Protein AF-A0A2V8DB14-F1 (afdb_monomer)

Structure (mmCIF, N/CA/C/O backbone):
data_AF-A0A2V8DB14-F1
#
_entry.id   AF-A0A2V8DB14-F1
#
loop_
_atom_site.group_PDB
_atom_site.id
_atom_site.type_symbol
_atom_site.label_atom_id
_atom_site.label_alt_id
_atom_site.label_comp_id
_atom_site.label_asym_id
_atom_site.label_entity_id
_atom_site.label_seq_id
_atom_site.pdbx_PDB_ins_code
_atom_site.Cartn_x
_atom_site.Cartn_y
_atom_site.Cartn_z
_atom_site.occupancy
_atom_site.B_iso_or_equiv
_atom_site.auth_seq_id
_atom_site.auth_comp_id
_atom_site.auth_asym_id
_atom_site.auth_atom_id
_atom_site.pdbx_PDB_model_num
ATOM 1 N N . ARG A 1 1 ? -1.338 -21.384 -2.993 1.00 44.50 1 ARG A N 1
ATOM 2 C CA . ARG A 1 1 ? -1.811 -20.197 -2.236 1.00 44.50 1 ARG A CA 1
ATOM 3 C C . ARG A 1 1 ? -1.389 -18.971 -3.027 1.00 44.50 1 ARG A C 1
ATOM 5 O O . ARG A 1 1 ? -0.213 -18.878 -3.339 1.00 44.50 1 ARG A O 1
ATOM 12 N N . THR A 1 2 ? -2.313 -18.090 -3.397 1.00 50.59 2 THR A N 1
ATOM 13 C CA . THR A 1 2 ? -1.968 -16.818 -4.049 1.00 50.59 2 THR A CA 1
ATOM 14 C C . THR A 1 2 ? -1.472 -15.864 -2.970 1.00 50.59 2 THR A C 1
ATOM 16 O O . THR A 1 2 ? -2.249 -15.502 -2.086 1.00 50.59 2 THR A O 1
ATOM 19 N N . HIS A 1 3 ? -0.182 -15.532 -2.987 1.00 55.22 3 HIS A N 1
ATOM 20 C CA . HIS A 1 3 ? 0.390 -14.560 -2.058 1.00 55.22 3 HIS A CA 1
ATOM 21 C C . HIS A 1 3 ? -0.012 -13.152 -2.488 1.00 55.22 3 HIS A C 1
ATOM 23 O O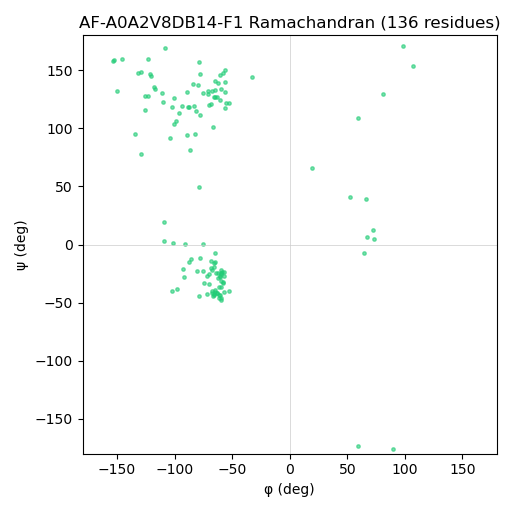 . HIS A 1 3 ? 0.119 -12.804 -3.661 1.00 55.22 3 HIS A O 1
ATOM 29 N N . ARG A 1 4 ? -0.529 -12.356 -1.551 1.00 63.69 4 ARG A N 1
ATOM 30 C CA . ARG A 1 4 ? -0.954 -10.975 -1.814 1.00 63.69 4 ARG A CA 1
ATOM 31 C C . ARG A 1 4 ? 0.112 -10.018 -1.296 1.00 63.69 4 ARG A C 1
ATOM 33 O O . ARG A 1 4 ? 0.382 -10.007 -0.099 1.00 63.69 4 ARG A O 1
ATOM 40 N N . VAL A 1 5 ? 0.713 -9.233 -2.185 1.00 68.50 5 VAL A N 1
ATOM 41 C CA . VAL A 1 5 ? 1.742 -8.240 -1.842 1.00 68.50 5 VAL A CA 1
ATOM 42 C C . VAL A 1 5 ? 1.218 -6.854 -2.182 1.00 68.50 5 VAL A C 1
ATOM 44 O O . VAL A 1 5 ? 0.664 -6.648 -3.259 1.00 68.50 5 VAL A O 1
ATOM 47 N N . VAL A 1 6 ? 1.387 -5.915 -1.257 1.00 71.94 6 VAL A N 1
ATOM 48 C CA . VAL A 1 6 ? 1.045 -4.504 -1.452 1.00 71.94 6 VAL A CA 1
ATOM 49 C C . VAL A 1 6 ? 2.311 -3.717 -1.773 1.00 71.94 6 VAL A C 1
ATOM 51 O O . VAL A 1 6 ? 3.276 -3.767 -1.012 1.00 71.94 6 VAL A O 1
ATOM 54 N N . ALA A 1 7 ? 2.306 -2.984 -2.888 1.00 65.62 7 ALA A N 1
ATOM 55 C CA . ALA A 1 7 ? 3.387 -2.074 -3.252 1.00 65.62 7 ALA A CA 1
ATOM 56 C C . ALA A 1 7 ? 3.075 -0.662 -2.752 1.00 65.62 7 ALA A C 1
ATOM 58 O O . ALA A 1 7 ? 2.083 -0.050 -3.165 1.00 65.62 7 ALA A O 1
ATOM 59 N N . VAL A 1 8 ? 3.939 -0.141 -1.879 1.00 68.81 8 VAL A N 1
ATOM 60 C CA . VAL A 1 8 ? 3.770 1.187 -1.293 1.00 68.81 8 VAL A CA 1
ATOM 61 C C . VAL A 1 8 ? 4.679 2.184 -2.012 1.00 68.81 8 VAL A C 1
ATOM 63 O O . VAL A 1 8 ? 5.895 2.147 -1.837 1.00 68.81 8 VAL A O 1
ATOM 66 N N . THR A 1 9 ? 4.090 3.011 -2.887 1.00 57.03 9 THR A N 1
ATOM 67 C CA . THR A 1 9 ? 4.788 3.973 -3.772 1.00 57.03 9 THR A CA 1
ATOM 68 C C . THR A 1 9 ? 3.887 5.154 -4.136 1.00 57.03 9 THR A C 1
ATOM 70 O O . THR A 1 9 ? 2.663 5.005 -4.174 1.00 57.03 9 THR A O 1
ATOM 73 N N . ALA A 1 10 ? 4.462 6.299 -4.523 1.00 48.59 10 ALA A N 1
ATOM 74 C CA . ALA A 1 10 ? 3.732 7.301 -5.307 1.00 48.59 10 ALA A CA 1
ATOM 75 C C . ALA A 1 10 ? 3.872 7.012 -6.836 1.00 48.59 10 ALA A C 1
ATOM 77 O O . ALA A 1 10 ? 4.971 6.999 -7.368 1.00 48.59 10 ALA A O 1
ATOM 78 N N . GLY A 1 11 ? 2.767 6.745 -7.560 1.00 37.59 11 GLY A N 1
ATOM 79 C CA . GLY A 1 11 ? 2.687 6.644 -9.054 1.00 37.59 11 GLY A CA 1
ATOM 80 C C . GLY A 1 11 ? 3.117 5.334 -9.809 1.00 37.59 11 GLY A C 1
ATOM 81 O O . GLY A 1 11 ? 4.200 4.825 -9.559 1.00 37.59 11 GLY A O 1
ATOM 82 N N . HIS A 1 12 ? 2.236 4.805 -10.719 1.00 33.22 12 HIS A N 1
ATOM 83 C CA . HIS A 1 12 ? 2.230 3.690 -11.780 1.00 33.22 12 HIS A CA 1
ATOM 84 C C . HIS A 1 12 ? 2.488 2.120 -11.655 1.00 33.22 12 HIS A C 1
ATOM 86 O O . HIS A 1 12 ? 3.620 1.691 -11.473 1.00 33.22 12 HIS A O 1
ATOM 92 N N . GLY A 1 13 ? 1.458 1.226 -11.801 1.00 32.81 13 GLY A N 1
ATOM 93 C CA . GLY A 1 13 ? 1.502 -0.278 -11.668 1.00 32.81 13 GLY A CA 1
ATOM 94 C C . GLY A 1 13 ? 0.871 -0.980 -10.417 1.00 32.81 13 GLY A C 1
ATOM 95 O O . GLY A 1 13 ? 0.781 -0.327 -9.392 1.00 32.81 13 GLY A O 1
ATOM 96 N N . GLU A 1 14 ? 0.423 -2.254 -10.528 1.00 41.69 14 GLU A N 1
ATOM 97 C CA . GLU A 1 14 ? -0.532 -3.079 -9.703 1.00 41.69 14 GLU A CA 1
ATOM 98 C C . GLU A 1 14 ? -0.650 -2.888 -8.167 1.00 41.69 14 GLU A C 1
ATOM 100 O O . GLU A 1 14 ? 0.329 -2.631 -7.476 1.00 41.69 14 GLU A O 1
ATOM 105 N N . THR A 1 15 ? -1.899 -3.036 -7.665 1.00 50.72 15 THR A N 1
ATOM 106 C CA . THR A 1 15 ? -2.440 -2.633 -6.338 1.00 50.72 15 THR A CA 1
ATOM 107 C C . THR A 1 15 ? -1.583 -1.576 -5.668 1.00 50.72 15 THR A C 1
ATOM 109 O O . THR A 1 15 ? -0.907 -1.813 -4.667 1.00 50.72 15 THR A O 1
ATOM 112 N N . ARG A 1 16 ? -1.567 -0.402 -6.296 1.00 55.94 16 ARG A N 1
ATOM 113 C CA . ARG A 1 16 ? -0.792 0.713 -5.805 1.00 55.94 16 ARG A CA 1
ATOM 114 C C . ARG A 1 16 ? -1.423 1.247 -4.553 1.00 55.94 16 ARG A C 1
ATOM 116 O O . ARG A 1 16 ? -2.600 1.604 -4.558 1.00 55.94 16 ARG A O 1
ATOM 123 N N . VAL A 1 17 ? -0.592 1.384 -3.539 1.00 60.09 17 VAL A N 1
ATOM 124 C CA . VAL A 1 17 ? -1.038 1.978 -2.312 1.00 60.09 17 VAL A CA 1
ATOM 125 C C . VAL A 1 17 ? -0.121 3.141 -1.951 1.00 60.09 17 VAL A C 1
ATOM 127 O O . VAL A 1 17 ? 1.085 2.983 -1.799 1.00 60.09 17 VAL A O 1
ATOM 130 N N . THR A 1 18 ? -0.672 4.351 -1.940 1.00 61.88 18 THR A N 1
ATOM 131 C CA . THR A 1 18 ? 0.074 5.576 -1.641 1.00 61.88 18 THR A CA 1
ATOM 132 C C . THR A 1 18 ? 0.083 5.782 -0.133 1.00 61.88 18 THR A C 1
ATOM 134 O O . THR A 1 18 ? -0.732 6.533 0.397 1.00 61.88 18 THR A O 1
ATOM 137 N N . ALA A 1 19 ? 0.989 5.093 0.551 1.00 71.44 19 ALA A N 1
ATOM 138 C CA . ALA A 1 19 ? 1.251 5.296 1.969 1.00 71.44 19 ALA A CA 1
ATOM 139 C C . ALA A 1 19 ? 2.713 5.632 2.215 1.00 71.44 19 ALA A C 1
ATOM 141 O O . ALA A 1 19 ? 3.591 5.324 1.415 1.00 71.44 19 ALA A O 1
ATOM 142 N N . ASP A 1 20 ? 2.968 6.237 3.363 1.00 77.69 20 ASP A N 1
ATOM 143 C CA . ASP A 1 20 ? 4.299 6.268 3.937 1.00 77.69 20 ASP A CA 1
ATOM 144 C C . ASP A 1 20 ? 4.373 5.173 5.009 1.00 77.69 20 ASP A C 1
ATOM 146 O O . ASP A 1 20 ? 3.770 5.289 6.077 1.00 77.69 20 ASP A O 1
ATOM 150 N N . VAL A 1 21 ? 5.081 4.079 4.705 1.00 83.31 21 VAL A N 1
ATOM 151 C CA . VAL A 1 21 ? 5.255 2.946 5.635 1.00 83.31 21 VAL A CA 1
ATOM 152 C C . VAL A 1 21 ? 5.955 3.396 6.920 1.00 83.31 21 VAL A C 1
ATOM 154 O O . VAL A 1 21 ? 5.690 2.828 7.980 1.00 83.31 21 VAL A O 1
ATOM 157 N N . ALA A 1 22 ? 6.775 4.453 6.863 1.00 85.00 22 ALA A N 1
ATOM 158 C CA . ALA A 1 22 ? 7.463 4.983 8.034 1.00 85.00 22 ALA A CA 1
ATOM 159 C C . ALA A 1 22 ? 6.504 5.585 9.077 1.00 85.00 22 ALA A C 1
ATOM 161 O O . ALA A 1 22 ? 6.864 5.674 10.249 1.00 85.00 22 ALA A O 1
ATOM 162 N N . LEU A 1 23 ? 5.265 5.933 8.697 1.00 84.75 23 LEU A N 1
ATOM 163 C CA . LEU A 1 23 ? 4.230 6.363 9.649 1.00 84.75 23 LEU A CA 1
ATOM 164 C C . LEU A 1 23 ? 3.728 5.216 10.537 1.00 84.75 23 LEU A C 1
ATOM 166 O O . LEU A 1 23 ? 3.243 5.465 11.638 1.00 84.75 23 LEU A O 1
ATOM 170 N N . LEU A 1 24 ? 3.829 3.971 10.064 1.00 88.75 24 LEU A N 1
ATOM 171 C CA . LEU A 1 24 ? 3.435 2.771 10.810 1.00 88.75 24 LEU A CA 1
ATOM 172 C C . LEU A 1 24 ? 4.634 2.092 11.475 1.00 88.75 24 LEU A C 1
ATOM 174 O O . LEU A 1 24 ? 4.520 1.580 12.587 1.00 88.75 24 LEU A O 1
ATOM 178 N N . GLN A 1 25 ? 5.776 2.077 10.789 1.00 91.06 25 GLN A N 1
ATOM 179 C CA . GLN A 1 25 ? 7.008 1.454 11.247 1.00 91.06 25 GLN A CA 1
ATOM 180 C C . GLN A 1 25 ? 8.193 2.412 11.014 1.00 91.06 25 GLN A C 1
ATOM 182 O O . GLN A 1 25 ? 8.738 2.437 9.913 1.00 91.06 25 GLN A O 1
ATOM 187 N N . PRO A 1 26 ? 8.606 3.209 12.020 1.00 90.94 26 PRO A N 1
ATOM 188 C CA . PRO A 1 26 ? 9.570 4.298 11.829 1.00 90.94 26 PRO A CA 1
ATOM 189 C C . PRO A 1 26 ? 10.934 3.894 11.251 1.00 90.94 26 PRO A C 1
ATOM 191 O O . PRO A 1 26 ? 11.524 4.659 10.489 1.00 90.94 26 PRO A O 1
ATOM 194 N N . ASP A 1 27 ? 11.438 2.694 11.558 1.00 91.12 27 ASP A N 1
ATOM 195 C CA . ASP A 1 27 ? 12.701 2.191 10.997 1.00 91.12 27 ASP A CA 1
ATOM 196 C C . ASP A 1 27 ? 12.614 1.899 9.489 1.00 91.12 27 ASP A C 1
ATOM 198 O O . ASP A 1 27 ? 13.651 1.817 8.829 1.00 91.12 27 ASP A O 1
ATOM 202 N N . ALA A 1 28 ? 11.403 1.838 8.917 1.00 88.69 28 ALA A N 1
ATOM 203 C CA . ALA A 1 28 ? 11.198 1.702 7.476 1.00 88.69 28 ALA A CA 1
ATOM 204 C C . ALA A 1 28 ? 11.819 2.844 6.664 1.00 88.69 28 ALA A C 1
ATOM 206 O O . ALA A 1 28 ? 12.193 2.645 5.509 1.00 88.69 28 ALA A O 1
ATOM 207 N N . ALA A 1 29 ? 12.020 4.015 7.278 1.00 84.88 29 ALA A N 1
ATOM 208 C CA . ALA A 1 29 ? 12.739 5.128 6.662 1.00 84.88 29 ALA A CA 1
ATOM 209 C C . ALA A 1 29 ? 14.193 4.779 6.280 1.00 84.88 29 ALA A C 1
ATOM 211 O O . ALA A 1 29 ? 14.768 5.435 5.412 1.00 84.88 29 ALA A O 1
ATOM 212 N N . PHE A 1 30 ? 14.775 3.752 6.906 1.00 89.25 30 PHE A N 1
ATOM 213 C CA . PHE A 1 30 ? 16.155 3.310 6.689 1.00 89.25 30 PHE A CA 1
ATOM 214 C C . PHE A 1 30 ? 16.254 1.975 5.949 1.00 89.25 30 PHE A C 1
ATOM 216 O O . PHE A 1 30 ? 17.354 1.451 5.770 1.00 89.25 30 PHE A O 1
ATOM 223 N N . TRP A 1 31 ? 15.129 1.398 5.525 1.00 90.31 31 TRP A N 1
ATOM 224 C CA . TRP A 1 31 ? 15.154 0.150 4.777 1.00 90.31 31 TRP A CA 1
ATOM 225 C C . TRP A 1 31 ? 15.846 0.328 3.416 1.00 90.31 31 TRP A C 1
ATOM 227 O O . TRP A 1 31 ? 15.618 1.337 2.738 1.00 90.31 31 TRP A O 1
ATOM 237 N N . PRO A 1 32 ? 16.645 -0.659 2.966 1.00 89.88 32 PRO A N 1
ATOM 238 C CA . PRO A 1 32 ? 17.168 -0.684 1.604 1.00 89.88 32 PRO A CA 1
ATOM 239 C C . PRO A 1 32 ? 16.047 -0.618 0.562 1.00 89.88 32 PRO A C 1
ATOM 241 O O . PRO A 1 32 ? 14.941 -1.109 0.790 1.00 89.88 32 PRO A O 1
ATOM 244 N N . VAL A 1 33 ? 16.327 -0.044 -0.607 1.00 85.88 33 VAL A N 1
ATOM 245 C CA . VAL A 1 33 ? 15.347 0.049 -1.696 1.00 85.88 33 VAL A CA 1
ATOM 246 C C . VAL A 1 33 ? 15.756 -0.879 -2.849 1.00 85.88 33 VAL A C 1
ATOM 248 O O . VAL A 1 33 ? 16.847 -0.693 -3.387 1.00 85.88 33 VAL A O 1
ATOM 251 N N . PRO A 1 34 ? 14.901 -1.833 -3.274 1.00 87.88 34 PRO A N 1
ATOM 252 C CA . PRO A 1 34 ? 13.628 -2.220 -2.657 1.00 87.88 34 PRO A CA 1
ATOM 253 C C . PRO A 1 34 ? 13.807 -3.137 -1.432 1.00 87.88 34 PRO A C 1
ATOM 255 O O . PRO A 1 34 ? 14.789 -3.871 -1.333 1.00 87.88 34 PRO A O 1
ATOM 258 N N . SER A 1 35 ? 12.807 -3.153 -0.546 1.00 89.44 35 SER A N 1
ATOM 259 C CA . SER A 1 35 ? 12.704 -4.105 0.573 1.00 89.44 35 SER A CA 1
ATOM 260 C C . SER A 1 35 ? 11.316 -4.726 0.647 1.00 89.44 35 SER A C 1
ATOM 262 O O . SER A 1 35 ? 10.319 -4.076 0.339 1.00 89.44 35 SER A O 1
ATOM 264 N N . ILE A 1 36 ? 11.243 -5.978 1.097 1.00 90.75 36 ILE A N 1
ATOM 265 C CA . ILE A 1 36 ? 9.985 -6.677 1.362 1.00 90.75 36 ILE A CA 1
ATOM 266 C C . ILE A 1 36 ? 9.891 -7.049 2.841 1.00 90.75 36 ILE A C 1
ATOM 268 O O . ILE A 1 36 ? 10.848 -7.558 3.421 1.00 90.75 36 ILE A O 1
ATOM 272 N N . ALA A 1 37 ? 8.724 -6.823 3.438 1.00 91.69 37 ALA A N 1
ATOM 273 C CA . ALA A 1 37 ? 8.438 -7.181 4.820 1.00 91.69 37 ALA A CA 1
ATOM 274 C C . ALA A 1 37 ? 7.178 -8.045 4.906 1.00 91.69 37 ALA A C 1
ATOM 276 O O . ALA A 1 37 ? 6.121 -7.674 4.393 1.00 91.69 37 ALA A O 1
ATOM 277 N N . ILE A 1 38 ? 7.281 -9.195 5.578 1.00 93.88 38 ILE A N 1
ATOM 278 C CA . ILE A 1 38 ? 6.116 -10.010 5.943 1.00 93.88 38 ILE A CA 1
ATOM 279 C C . ILE A 1 38 ? 5.340 -9.280 7.041 1.00 93.88 38 ILE A C 1
ATOM 281 O O . ILE A 1 38 ? 5.926 -8.827 8.022 1.00 93.88 38 ILE A O 1
ATOM 285 N N . VAL A 1 39 ? 4.020 -9.166 6.887 1.00 93.44 39 VAL A N 1
ATOM 286 C CA . VAL A 1 39 ? 3.211 -8.316 7.784 1.00 93.44 39 VAL A CA 1
ATOM 287 C C . VAL A 1 39 ? 2.622 -9.075 8.969 1.00 93.44 39 VAL A C 1
ATOM 289 O O . VAL A 1 39 ? 2.268 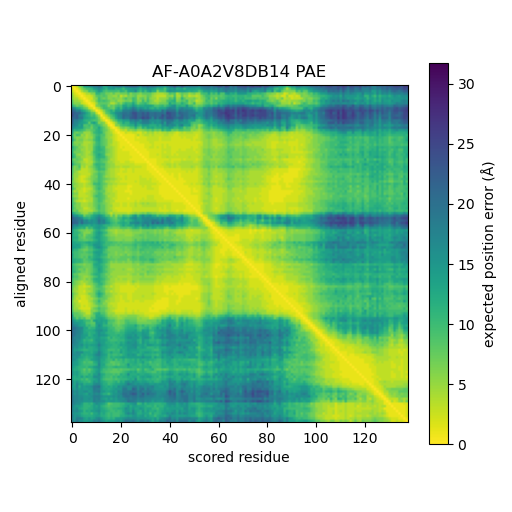-8.473 9.976 1.00 93.44 39 VAL A O 1
ATOM 292 N N . ARG A 1 40 ? 2.496 -10.402 8.875 1.00 94.69 40 ARG A N 1
ATOM 293 C CA . ARG A 1 40 ? 1.834 -11.210 9.907 1.00 94.69 40 ARG A CA 1
ATOM 294 C C . ARG A 1 40 ? 2.548 -11.074 11.251 1.00 94.69 40 ARG A C 1
ATOM 296 O O . ARG A 1 40 ? 3.730 -11.393 11.348 1.00 94.69 40 ARG A O 1
ATOM 303 N N . GLY A 1 41 ? 1.806 -10.670 12.280 1.00 95.50 41 GLY A N 1
ATOM 304 C CA . GLY A 1 41 ? 2.346 -10.516 13.632 1.00 95.50 41 GLY A CA 1
ATOM 305 C C . GLY A 1 41 ? 3.271 -9.309 13.819 1.00 95.50 41 GLY A C 1
ATOM 306 O O . GLY A 1 41 ? 3.942 -9.231 14.843 1.00 95.50 41 GLY A O 1
ATOM 307 N N . THR A 1 42 ? 3.320 -8.375 12.864 1.00 94.81 42 THR A N 1
ATOM 308 C CA . THR A 1 42 ? 4.089 -7.126 12.983 1.00 94.81 42 THR A CA 1
ATOM 309 C C . THR A 1 42 ? 3.163 -5.921 13.155 1.00 94.81 42 THR A C 1
ATOM 311 O O . THR A 1 42 ? 1.949 -6.012 12.946 1.00 94.81 42 THR A O 1
ATOM 314 N N . VAL A 1 43 ? 3.728 -4.760 13.504 1.00 94.62 43 VAL A N 1
ATOM 315 C CA . VAL A 1 43 ? 2.977 -3.490 13.563 1.00 94.62 43 VAL A CA 1
ATOM 316 C C . VAL A 1 43 ? 2.330 -3.147 12.217 1.00 94.62 43 VAL A C 1
ATOM 318 O O . VAL A 1 43 ? 1.211 -2.638 12.177 1.00 94.62 43 VAL A O 1
ATOM 321 N N . LEU A 1 44 ? 2.981 -3.531 11.115 1.00 92.56 44 LEU A N 1
ATOM 322 C CA . LEU A 1 44 ? 2.461 -3.373 9.761 1.00 92.56 44 LEU A CA 1
ATO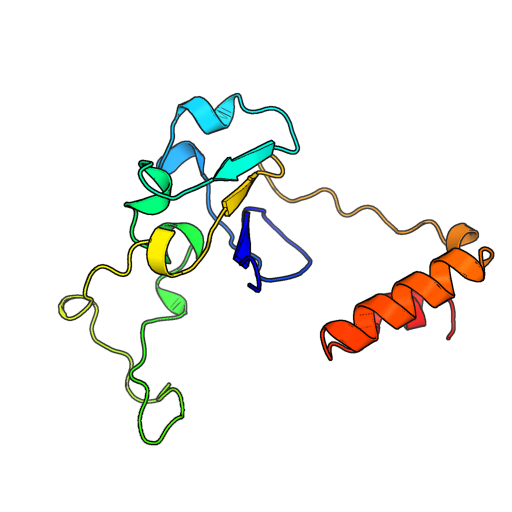M 323 C C . LEU A 1 44 ? 1.200 -4.211 9.535 1.00 92.56 44 LEU A C 1
ATOM 325 O O . LEU A 1 44 ? 0.252 -3.721 8.925 1.00 92.56 44 LEU A O 1
ATOM 329 N N . GLY A 1 45 ? 1.160 -5.446 10.041 1.00 92.94 45 GLY A N 1
ATOM 330 C CA . GLY A 1 45 ? -0.013 -6.317 9.940 1.00 92.94 45 GLY A CA 1
ATOM 331 C C . GLY A 1 45 ? -1.158 -5.933 10.868 1.00 92.94 45 GLY A C 1
ATOM 332 O O . GLY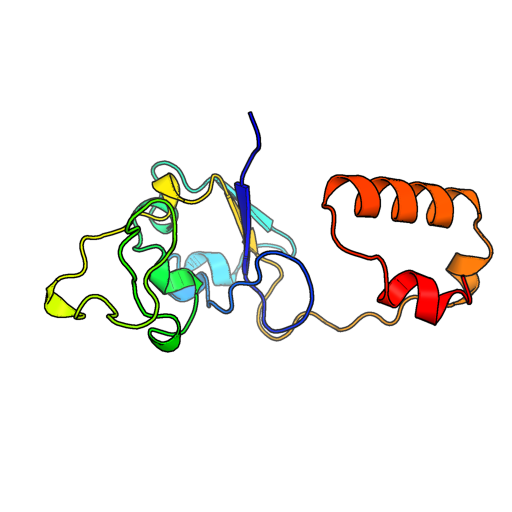 A 1 45 ? -2.322 -6.105 10.499 1.00 92.94 45 GLY A O 1
ATOM 333 N N . ALA A 1 46 ? -0.839 -5.404 12.052 1.00 94.88 46 ALA A N 1
ATOM 334 C CA . ALA A 1 46 ? -1.821 -4.966 13.040 1.00 94.88 46 ALA A CA 1
ATOM 335 C C . ALA A 1 46 ? -2.549 -3.674 12.634 1.00 94.88 46 ALA A C 1
ATOM 337 O O . ALA A 1 46 ? -3.695 -3.472 13.041 1.00 94.88 46 ALA A O 1
ATOM 338 N N . ALA A 1 47 ? -1.905 -2.825 11.827 1.00 92.12 47 ALA A N 1
ATOM 339 C CA . ALA A 1 47 ? -2.491 -1.594 11.316 1.00 92.12 47 ALA A CA 1
ATOM 340 C C . ALA A 1 47 ? -3.785 -1.854 10.526 1.00 92.12 47 ALA A C 1
ATOM 342 O O . ALA A 1 47 ? -3.946 -2.878 9.853 1.00 92.12 47 ALA A O 1
ATOM 343 N N . ASP A 1 48 ? -4.713 -0.898 10.585 1.00 90.12 48 ASP A N 1
ATOM 344 C CA . ASP A 1 48 ? -5.878 -0.919 9.706 1.00 90.12 48 ASP A CA 1
ATOM 345 C C . ASP A 1 48 ? -5.424 -0.745 8.251 1.00 90.12 48 ASP A C 1
ATOM 347 O O . ASP A 1 48 ? -4.623 0.139 7.945 1.00 90.12 48 ASP A O 1
ATOM 351 N N . PHE A 1 49 ? -5.938 -1.576 7.343 1.00 85.56 49 PHE A N 1
ATOM 352 C CA . PHE A 1 49 ? -5.510 -1.591 5.945 1.00 85.56 49 PHE A CA 1
ATOM 353 C C . PHE A 1 49 ? -5.666 -0.222 5.264 1.00 85.56 49 PHE A C 1
ATOM 355 O O . PHE A 1 49 ? -4.897 0.086 4.359 1.00 85.56 49 PHE A O 1
ATOM 362 N N . THR A 1 50 ? -6.601 0.624 5.718 1.00 83.62 50 THR A N 1
ATOM 363 C CA . THR A 1 50 ? -6.827 1.970 5.165 1.00 83.62 50 THR A CA 1
ATOM 364 C C . THR A 1 50 ? -5.580 2.848 5.293 1.00 83.62 50 THR A C 1
ATOM 366 O O . THR A 1 50 ? -5.353 3.701 4.441 1.00 83.62 50 THR A O 1
ATOM 369 N N . ALA A 1 51 ? -4.731 2.599 6.300 1.00 83.69 51 ALA A N 1
ATOM 370 C CA . ALA A 1 51 ? -3.464 3.305 6.480 1.00 83.69 51 ALA A CA 1
ATOM 371 C C . ALA A 1 51 ? -2.516 3.133 5.288 1.00 83.69 51 ALA A C 1
ATOM 373 O O . ALA A 1 51 ? -1.681 3.998 5.046 1.00 83.69 51 ALA A O 1
ATOM 374 N N . TYR A 1 52 ? -2.669 2.051 4.520 1.00 81.75 52 TYR A N 1
ATOM 375 C CA . TYR A 1 52 ? -1.922 1.863 3.290 1.00 81.75 52 TYR A CA 1
ATOM 376 C C . TYR A 1 52 ? -2.544 2.696 2.162 1.00 81.75 52 TYR A C 1
ATOM 378 O O . TYR A 1 52 ? -1.813 3.379 1.460 1.00 81.75 52 TYR A O 1
ATOM 386 N N . TYR A 1 53 ? -3.877 2.700 2.008 1.00 74.62 53 TYR A N 1
ATOM 387 C CA . TYR A 1 53 ? -4.623 3.255 0.853 1.00 74.62 53 TYR A CA 1
ATOM 388 C C . TYR A 1 53 ? -4.726 4.780 0.793 1.00 74.62 53 TYR A C 1
ATOM 390 O O . TYR A 1 53 ? -5.275 5.307 -0.174 1.00 74.62 53 TYR A O 1
ATOM 398 N N . GLY A 1 54 ? -4.137 5.494 1.757 1.00 59.81 54 GLY A N 1
ATOM 399 C CA . GLY A 1 54 ? -3.823 6.925 1.668 1.00 59.81 54 GLY A CA 1
ATOM 400 C C . GLY A 1 54 ? -5.018 7.879 1.567 1.00 59.81 54 GLY A C 1
ATOM 401 O O . GLY A 1 54 ? -4.835 9.089 1.650 1.00 59.81 54 GLY A O 1
ATOM 402 N N . SER A 1 55 ? -6.244 7.378 1.412 1.00 57.16 55 SER A N 1
ATOM 403 C CA . SER A 1 55 ? -7.444 8.203 1.412 1.00 57.16 55 SER A CA 1
ATOM 404 C C . SER A 1 55 ? -8.651 7.437 1.946 1.00 57.16 55 SER A C 1
ATOM 406 O O . SER A 1 55 ? -8.974 6.336 1.499 1.00 57.16 55 SER A O 1
ATOM 408 N N . GLU A 1 56 ? -9.381 8.075 2.861 1.00 59.38 56 GLU A N 1
ATOM 409 C CA . GLU A 1 56 ? -10.743 7.664 3.224 1.00 59.38 56 GLU A CA 1
ATOM 410 C C . GLU A 1 56 ? -11.721 7.825 2.041 1.00 59.38 56 GLU A C 1
ATOM 412 O O . GLU A 1 56 ? -12.852 7.356 2.116 1.00 59.38 56 GLU A O 1
ATOM 417 N N . ALA A 1 57 ? -11.281 8.437 0.931 1.00 54.25 57 ALA A N 1
ATOM 418 C CA . ALA A 1 57 ? -12.073 8.705 -0.266 1.00 54.25 57 ALA A CA 1
ATOM 419 C C . ALA A 1 57 ? -12.554 7.438 -0.994 1.00 54.25 57 ALA A C 1
ATOM 421 O O . ALA A 1 57 ? -13.586 7.490 -1.656 1.00 54.25 57 ALA A O 1
ATOM 422 N N . MET A 1 58 ? -11.872 6.291 -0.849 1.00 62.91 58 MET A N 1
ATOM 423 C CA . MET A 1 58 ? -12.431 5.014 -1.328 1.00 62.91 58 MET A CA 1
ATOM 424 C C . MET A 1 58 ? -13.654 4.563 -0.514 1.00 62.91 58 MET A C 1
ATOM 426 O O . MET A 1 58 ? -14.445 3.752 -0.998 1.00 62.91 58 MET A O 1
ATOM 430 N N . GLY A 1 59 ? -13.815 5.076 0.710 1.00 75.12 59 GLY A N 1
ATOM 431 C CA . GLY A 1 59 ? -14.833 4.641 1.653 1.00 75.12 59 GLY A CA 1
ATOM 432 C C . GLY A 1 59 ? -14.717 3.156 2.006 1.00 75.12 59 GLY A C 1
ATOM 433 O O . GLY A 1 59 ? -13.791 2.447 1.611 1.00 75.12 59 GLY A O 1
ATOM 434 N N . ARG A 1 60 ? -15.695 2.660 2.761 1.00 85.69 60 ARG A N 1
ATOM 435 C CA . ARG A 1 60 ? -15.940 1.221 2.898 1.00 85.69 60 ARG A CA 1
ATOM 436 C C . ARG A 1 60 ? -17.341 0.927 2.432 1.00 85.69 60 ARG A C 1
ATOM 438 O O . ARG A 1 60 ? -18.238 1.727 2.655 1.00 85.69 60 ARG A O 1
ATOM 445 N N . PHE A 1 61 ? -17.532 -0.222 1.812 1.00 87.75 61 PHE A N 1
ATOM 446 C CA . PHE A 1 61 ? -18.813 -0.631 1.257 1.00 87.75 61 PHE A CA 1
ATOM 447 C C . PHE A 1 61 ? -19.151 -2.033 1.740 1.00 87.75 61 PHE A C 1
ATOM 449 O O . PHE A 1 61 ? -18.273 -2.866 1.983 1.00 87.75 61 PHE A O 1
ATOM 456 N N . ALA A 1 62 ? -20.444 -2.283 1.899 1.00 88.19 62 ALA A N 1
ATOM 457 C CA . ALA A 1 62 ? -20.934 -3.625 2.142 1.00 88.19 62 ALA A CA 1
ATOM 458 C C . ALA A 1 62 ? -20.964 -4.399 0.820 1.00 88.19 62 ALA A C 1
ATOM 460 O O . ALA A 1 62 ? -21.242 -3.833 -0.238 1.00 88.19 62 ALA A O 1
ATOM 461 N N . ILE A 1 63 ? -20.722 -5.705 0.891 1.00 87.56 63 ILE A N 1
ATOM 462 C CA . ILE A 1 63 ? -21.096 -6.603 -0.198 1.00 87.56 63 ILE A CA 1
ATOM 463 C C . ILE A 1 63 ? -22.576 -6.946 -0.012 1.00 87.56 63 ILE A C 1
ATOM 465 O O . ILE A 1 63 ? -22.951 -7.501 1.021 1.00 87.56 63 ILE A O 1
ATOM 469 N N . ARG A 1 64 ? -23.411 -6.602 -0.994 1.00 87.88 64 ARG A N 1
ATOM 470 C CA . ARG A 1 64 ? -24.844 -6.918 -1.055 1.00 87.88 64 ARG A CA 1
ATOM 471 C C . ARG A 1 64 ? -25.093 -7.686 -2.34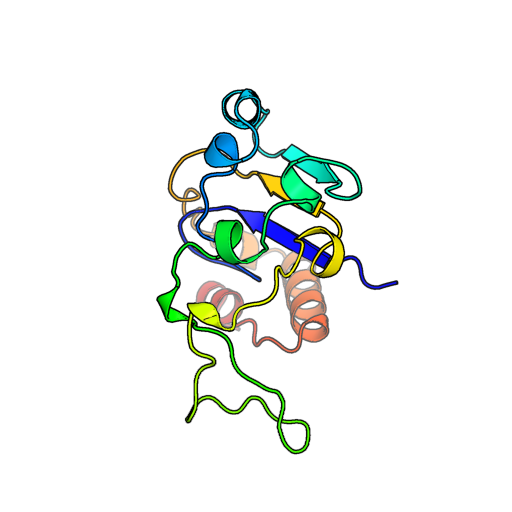8 1.00 87.88 64 ARG A C 1
ATOM 473 O O . ARG A 1 64 ? -24.609 -7.284 -3.402 1.00 87.88 64 ARG A O 1
ATOM 480 N N . ASP A 1 65 ? -25.738 -8.846 -2.254 1.00 90.50 65 ASP A N 1
ATOM 481 C CA . ASP A 1 65 ? -25.993 -9.733 -3.402 1.00 90.50 65 ASP A CA 1
ATOM 482 C C . ASP A 1 65 ? -24.730 -10.064 -4.223 1.00 90.50 65 ASP A C 1
ATOM 484 O O . ASP A 1 65 ? -24.721 -10.068 -5.455 1.00 90.50 65 ASP A O 1
ATOM 488 N N . GLY A 1 66 ? -23.616 -10.301 -3.520 1.00 90.75 66 GLY A N 1
ATOM 489 C CA . GLY A 1 66 ? -22.322 -10.635 -4.123 1.00 90.75 66 GLY A CA 1
ATOM 490 C C . GLY A 1 66 ? -21.610 -9.469 -4.816 1.00 90.75 66 GLY A C 1
ATOM 491 O O . GLY A 1 66 ? -20.554 -9.680 -5.409 1.00 90.75 66 GLY A O 1
ATOM 492 N N . LYS A 1 67 ? -22.145 -8.246 -4.736 1.00 86.31 67 LYS A N 1
ATOM 493 C CA . LYS A 1 67 ? -21.567 -7.051 -5.358 1.00 86.31 67 LYS A CA 1
ATOM 494 C C . LYS A 1 67 ? -21.256 -5.978 -4.315 1.00 86.31 67 LYS A C 1
ATOM 496 O O . LYS A 1 67 ? -21.972 -5.861 -3.324 1.00 86.31 67 LYS A O 1
ATOM 501 N N . PRO A 1 68 ? -20.193 -5.186 -4.508 1.00 83.38 68 PRO A N 1
ATOM 502 C CA . PRO A 1 68 ? -19.963 -4.010 -3.681 1.00 83.38 68 PRO A CA 1
ATOM 503 C C . PRO A 1 68 ? -21.075 -2.976 -3.899 1.00 83.38 68 PRO A C 1
ATOM 505 O O . PRO A 1 68 ? -21.347 -2.582 -5.032 1.00 83.38 68 PRO A O 1
ATOM 508 N N . ASP A 1 69 ? -21.710 -2.531 -2.815 1.00 88.69 69 ASP A N 1
ATOM 509 C CA . ASP A 1 69 ? -22.664 -1.425 -2.855 1.00 88.69 69 ASP A CA 1
ATOM 510 C C . ASP A 1 69 ? -21.942 -0.092 -2.641 1.00 88.69 69 ASP A C 1
ATOM 512 O O . ASP A 1 69 ? -21.710 0.349 -1.513 1.00 88.69 69 ASP A O 1
ATOM 516 N N . PHE A 1 70 ? -21.586 0.553 -3.749 1.00 85.31 70 PHE A N 1
ATOM 517 C CA . PHE A 1 70 ? -20.950 1.870 -3.739 1.00 85.31 70 PHE A CA 1
ATOM 518 C C . PHE A 1 70 ? -21.933 3.024 -3.491 1.00 85.31 70 PHE A C 1
ATOM 520 O O . PHE A 1 70 ? -21.494 4.149 -3.270 1.00 85.31 70 PHE A O 1
ATOM 527 N N . THR A 1 71 ? -23.247 2.776 -3.543 1.00 87.38 71 THR A N 1
ATOM 528 C CA . THR A 1 71 ? -24.271 3.826 -3.390 1.00 87.38 71 THR A CA 1
ATOM 529 C C . THR A 1 71 ? -24.526 4.186 -1.928 1.00 87.38 71 THR A C 1
ATOM 531 O O . THR A 1 71 ? -24.964 5.296 -1.633 1.00 87.38 71 THR A O 1
ATOM 534 N N . ALA A 1 72 ? -24.203 3.271 -1.010 1.00 86.31 72 ALA A N 1
ATOM 535 C CA . ALA A 1 72 ? -24.336 3.453 0.429 1.00 86.31 72 ALA A CA 1
ATOM 536 C C . ALA A 1 72 ? -23.021 3.103 1.156 1.00 86.31 72 ALA A C 1
ATOM 538 O O . ALA A 1 72 ? -22.914 2.023 1.753 1.00 86.31 72 ALA A O 1
ATOM 539 N N . PRO A 1 73 ? -22.009 3.995 1.130 1.00 87.12 73 PRO A N 1
ATOM 540 C CA . PRO A 1 73 ? -20.788 3.816 1.904 1.00 87.12 73 PRO A CA 1
ATOM 541 C C . PRO A 1 73 ? -21.090 3.655 3.398 1.00 87.12 73 PRO A C 1
ATOM 543 O O . PRO A 1 73 ? -21.938 4.343 3.965 1.00 87.12 73 PRO A O 1
ATOM 546 N N . ILE A 1 74 ? -20.365 2.752 4.049 1.00 89.56 74 ILE A N 1
ATOM 547 C CA . ILE A 1 74 ? -20.419 2.533 5.491 1.00 89.56 74 ILE A CA 1
ATOM 548 C C . ILE A 1 74 ? -19.873 3.787 6.180 1.00 89.56 74 ILE A C 1
ATOM 550 O O . ILE A 1 74 ? -18.750 4.216 5.892 1.00 89.56 74 ILE A O 1
ATOM 554 N N . ALA A 1 75 ? -20.652 4.346 7.106 1.00 89.38 75 ALA A N 1
ATOM 555 C CA . ALA A 1 75 ? -20.267 5.521 7.879 1.00 89.38 75 ALA A CA 1
ATOM 556 C C . ALA A 1 75 ? -18.993 5.261 8.703 1.00 89.38 75 ALA A C 1
ATOM 558 O O . ALA A 1 75 ? -18.748 4.140 9.151 1.00 89.38 75 ALA A O 1
ATOM 559 N N . ARG A 1 76 ? -18.150 6.288 8.875 1.00 86.25 76 ARG A N 1
ATOM 560 C CA . ARG A 1 76 ? -16.788 6.142 9.422 1.00 86.25 76 ARG A CA 1
ATOM 561 C C . ARG A 1 76 ? -16.750 5.559 10.835 1.00 86.25 76 ARG A C 1
ATOM 563 O O . ARG A 1 76 ? -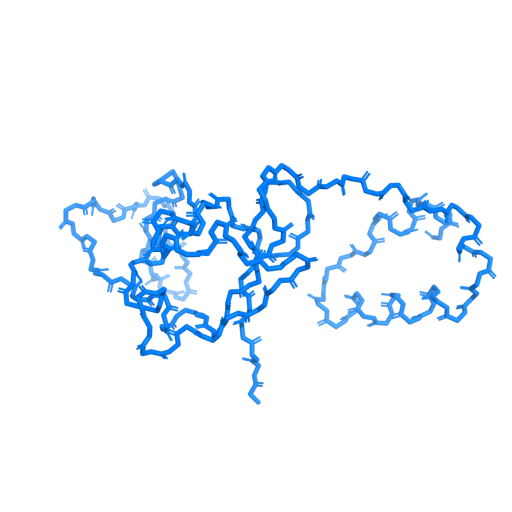15.853 4.779 11.153 1.00 86.25 76 ARG A O 1
ATOM 570 N N . ASP A 1 77 ? -17.721 5.932 11.654 1.00 91.38 77 ASP A N 1
ATOM 571 C CA . ASP A 1 77 ? -17.950 5.457 13.020 1.00 91.38 77 ASP A CA 1
ATOM 572 C C . ASP A 1 77 ? -18.365 3.977 13.081 1.00 91.38 77 ASP A C 1
ATOM 574 O O . ASP A 1 77 ? -18.145 3.306 14.086 1.00 91.38 77 ASP A O 1
ATOM 578 N N . GLN A 1 78 ? -18.899 3.435 11.985 1.00 91.62 78 GLN A N 1
ATOM 579 C CA . GLN A 1 78 ? -19.278 2.027 11.850 1.00 91.62 78 GLN A CA 1
ATOM 580 C C . GLN A 1 78 ? -18.146 1.151 11.292 1.00 91.62 78 GLN A C 1
ATOM 582 O O . GLN A 1 78 ? -18.316 -0.060 11.101 1.00 91.62 78 GLN A O 1
ATOM 587 N N . TRP A 1 79 ? -16.976 1.728 11.004 1.00 89.50 79 TRP A N 1
ATOM 588 C CA . TRP A 1 79 ? -15.847 0.970 10.478 1.00 89.50 79 TRP A CA 1
ATOM 589 C C . TRP A 1 79 ? -15.264 0.051 11.548 1.00 89.50 79 TRP A C 1
ATOM 591 O O . TRP A 1 79 ? -14.740 0.489 12.566 1.00 89.50 79 TRP A O 1
ATOM 601 N N . ARG A 1 80 ? -15.277 -1.252 11.269 1.00 89.38 80 ARG A N 1
ATOM 602 C CA . ARG A 1 80 ? -14.550 -2.252 12.063 1.00 89.38 80 ARG A CA 1
ATOM 603 C C . ARG A 1 80 ? -13.109 -2.331 11.601 1.00 89.38 80 ARG A C 1
ATOM 605 O O . ARG A 1 80 ? -12.898 -2.399 10.400 1.00 89.38 80 ARG A O 1
ATOM 612 N N . THR A 1 81 ? -12.129 -2.418 12.491 1.00 88.56 81 THR A N 1
ATOM 613 C CA . THR A 1 81 ? -10.726 -2.558 12.068 1.00 88.56 81 THR A CA 1
ATOM 614 C C . THR A 1 81 ? -10.546 -3.722 11.092 1.00 88.56 81 THR A C 1
ATOM 616 O O . THR A 1 81 ? -10.844 -4.874 11.411 1.00 88.56 81 THR A O 1
ATOM 619 N N . LEU A 1 82 ? -10.040 -3.418 9.899 1.00 89.50 82 LEU A N 1
ATOM 620 C CA . LEU A 1 82 ? -9.663 -4.414 8.904 1.00 89.50 82 LEU A CA 1
ATOM 621 C C . LEU A 1 82 ? -8.145 -4.509 8.924 1.00 89.50 82 LEU A C 1
ATOM 623 O O . LEU A 1 82 ? -7.463 -3.739 8.257 1.00 89.50 82 LEU A O 1
ATOM 627 N N . ARG A 1 83 ? -7.618 -5.429 9.736 1.00 92.56 83 ARG A N 1
ATOM 628 C CA . ARG A 1 83 ? -6.169 -5.597 9.904 1.00 92.56 83 ARG A CA 1
ATOM 629 C C . ARG A 1 83 ? -5.502 -5.931 8.571 1.00 92.56 83 ARG A C 1
ATOM 631 O O . ARG A 1 83 ? -5.976 -6.813 7.848 1.00 92.56 83 ARG A O 1
ATOM 638 N N . ALA A 1 84 ? -4.395 -5.259 8.277 1.00 90.81 84 ALA A N 1
ATOM 639 C CA . ALA A 1 84 ? -3.591 -5.453 7.075 1.00 90.81 84 ALA A CA 1
ATOM 640 C C . ALA A 1 84 ? -3.188 -6.920 6.857 1.00 90.81 84 ALA A C 1
ATOM 642 O O . ALA A 1 84 ? -3.304 -7.426 5.743 1.00 90.81 84 ALA A O 1
ATOM 643 N N . GLU A 1 85 ? -2.840 -7.646 7.923 1.00 93.19 85 GLU A N 1
ATOM 644 C CA . GLU A 1 85 ? -2.490 -9.076 7.853 1.00 93.19 85 GLU A CA 1
ATOM 645 C C . GLU A 1 85 ? -3.645 -10.002 7.423 1.00 93.19 85 GLU A C 1
ATOM 647 O O . GLU A 1 85 ? -3.415 -11.160 7.073 1.00 93.19 85 GLU A O 1
ATOM 652 N N . GLY A 1 86 ? -4.890 -9.512 7.445 1.00 90.75 86 GLY A N 1
ATOM 653 C CA . GLY A 1 86 ? -6.049 -10.199 6.868 1.00 90.75 86 GLY A CA 1
ATOM 654 C C . GLY A 1 86 ? -6.268 -9.890 5.382 1.00 90.75 86 GLY A C 1
ATOM 655 O O . GLY A 1 86 ? -7.021 -10.598 4.711 1.00 90.75 86 GLY A O 1
ATOM 656 N N . GLN A 1 87 ? -5.622 -8.842 4.864 1.00 86.44 87 GLN A N 1
ATOM 657 C CA . GLN A 1 87 ? -5.784 -8.359 3.492 1.00 86.44 87 GLN A CA 1
ATOM 658 C C . GLN A 1 87 ? -4.621 -8.783 2.584 1.00 86.44 87 GLN A C 1
ATOM 660 O O . GLN A 1 87 ? -4.864 -9.173 1.438 1.00 86.44 87 GLN A O 1
ATOM 665 N N . PHE A 1 88 ? -3.383 -8.755 3.088 1.00 87.81 88 PHE A N 1
ATOM 666 C CA . PHE A 1 88 ? -2.164 -9.096 2.347 1.00 87.81 88 PHE A CA 1
ATOM 667 C C . PHE A 1 88 ? -1.108 -9.781 3.229 1.00 87.81 88 PHE A C 1
ATOM 669 O O . PHE A 1 88 ? -1.146 -9.703 4.454 1.00 87.81 88 PHE A O 1
ATOM 676 N N . ASP A 1 89 ? -0.173 -10.489 2.589 1.00 89.94 89 ASP A N 1
ATOM 677 C CA . ASP A 1 89 ? 0.885 -11.273 3.239 1.00 89.94 89 ASP A CA 1
ATOM 678 C C . ASP A 1 89 ? 2.180 -10.471 3.448 1.00 89.94 89 ASP A C 1
ATOM 680 O O . ASP A 1 89 ? 2.943 -10.764 4.374 1.00 89.94 89 ASP A O 1
ATOM 684 N N . ALA A 1 90 ? 2.439 -9.474 2.596 1.00 91.06 90 ALA A N 1
ATOM 685 C CA . ALA A 1 90 ? 3.662 -8.680 2.637 1.00 91.06 90 ALA A CA 1
ATOM 686 C C . ALA A 1 90 ? 3.483 -7.261 2.079 1.00 91.06 90 ALA A C 1
ATOM 688 O O . ALA A 1 90 ? 2.589 -7.000 1.268 1.00 91.06 90 ALA A O 1
ATOM 689 N N . VAL A 1 91 ? 4.391 -6.374 2.480 1.00 88.00 91 VAL A N 1
ATOM 690 C CA . VAL A 1 91 ? 4.564 -5.023 1.936 1.00 88.00 91 VAL A CA 1
ATOM 691 C C . VAL A 1 91 ? 5.884 -4.959 1.177 1.00 88.00 91 VAL A C 1
ATOM 693 O O . VAL A 1 91 ? 6.920 -5.358 1.705 1.00 88.00 91 VAL A O 1
ATOM 696 N N . LEU A 1 92 ? 5.841 -4.438 -0.047 1.00 86.44 92 LEU A N 1
ATOM 697 C CA . LEU A 1 92 ? 7.004 -4.025 -0.821 1.00 86.44 92 LEU A CA 1
ATOM 698 C C . LEU A 1 92 ? 7.207 -2.518 -0.626 1.00 86.44 92 LEU A C 1
ATOM 700 O O . LEU A 1 92 ? 6.394 -1.709 -1.080 1.00 86.44 92 LEU A O 1
ATOM 704 N N . TYR A 1 93 ? 8.303 -2.154 0.033 1.00 85.00 93 TYR A N 1
ATOM 705 C CA . TYR A 1 93 ? 8.792 -0.786 0.126 1.00 85.00 93 TYR A CA 1
ATOM 706 C C . TYR A 1 93 ? 9.697 -0.487 -1.071 1.00 85.00 93 TYR A C 1
ATOM 708 O O . TYR A 1 93 ? 10.737 -1.128 -1.241 1.00 85.00 93 TYR A O 1
ATOM 716 N N . ALA A 1 94 ? 9.310 0.488 -1.897 1.00 79.81 94 ALA A N 1
ATOM 717 C CA . ALA A 1 94 ? 10.081 0.884 -3.079 1.00 79.81 94 ALA A CA 1
ATOM 718 C C . ALA A 1 94 ? 10.760 2.260 -2.940 1.00 79.81 94 ALA A C 1
ATOM 720 O O . ALA A 1 94 ? 11.153 2.852 -3.943 1.00 79.81 94 ALA A O 1
ATOM 721 N N . GLY A 1 95 ? 10.924 2.751 -1.708 1.00 73.50 95 GLY A N 1
ATOM 722 C CA . GLY A 1 95 ? 11.581 4.026 -1.420 1.00 73.50 95 GLY A CA 1
ATOM 723 C C . GLY A 1 95 ? 10.620 5.192 -1.186 1.00 73.50 95 GLY A C 1
ATOM 724 O O . GLY A 1 95 ? 9.410 5.093 -1.390 1.00 73.50 95 GLY A O 1
ATOM 725 N N . LYS A 1 96 ? 11.186 6.313 -0.727 1.00 70.88 96 LYS A N 1
ATOM 726 C CA . LYS A 1 96 ? 10.461 7.562 -0.474 1.00 70.88 96 LYS A CA 1
ATOM 727 C C . LYS A 1 96 ? 10.221 8.322 -1.779 1.00 70.88 96 LYS A C 1
ATOM 729 O O . LYS A 1 96 ? 11.142 8.504 -2.569 1.00 70.88 96 LYS A O 1
ATOM 734 N N . GLY A 1 97 ? 9.014 8.862 -1.938 1.00 66.19 97 GLY A N 1
ATOM 735 C CA . GLY A 1 97 ? 8.644 9.686 -3.089 1.00 66.19 97 GLY A CA 1
ATOM 736 C C . GLY A 1 97 ? 8.067 8.873 -4.248 1.00 66.19 97 GLY A C 1
ATOM 737 O O . GLY A 1 97 ? 7.801 7.675 -4.104 1.00 66.19 97 GLY A O 1
ATOM 738 N N . PRO A 1 98 ? 7.778 9.526 -5.384 1.00 61.12 98 PRO A N 1
ATOM 739 C CA . PRO A 1 98 ? 7.284 8.814 -6.541 1.00 61.12 98 PRO A CA 1
ATOM 740 C C . PRO A 1 98 ? 8.316 7.806 -7.027 1.00 61.12 98 PRO A C 1
ATOM 742 O O . PRO A 1 98 ? 9.510 8.108 -7.059 1.00 61.12 98 PRO A O 1
ATOM 745 N N . SER A 1 99 ? 7.860 6.611 -7.408 1.00 59.78 99 SER A N 1
ATOM 746 C CA . SER A 1 99 ? 8.740 5.681 -8.108 1.00 59.78 99 SER A CA 1
ATOM 747 C C . SER A 1 99 ? 9.276 6.396 -9.345 1.00 59.78 99 SER A C 1
ATOM 749 O O . SER A 1 99 ? 8.474 6.998 -10.069 1.00 59.78 99 SER A O 1
ATOM 751 N N . PRO A 1 100 ? 10.597 6.363 -9.602 1.00 57.12 100 PRO A N 1
ATOM 752 C CA . PRO A 1 100 ? 11.119 6.920 -10.833 1.00 57.12 100 PRO A CA 1
ATOM 753 C C . PRO A 1 100 ? 10.393 6.235 -11.987 1.00 57.12 100 PRO A C 1
ATOM 755 O O . PRO A 1 100 ? 10.382 5.007 -12.099 1.00 57.12 100 PRO A O 1
ATOM 758 N N . THR A 1 101 ? 9.730 7.030 -12.821 1.00 59.84 101 THR A N 1
ATOM 759 C CA . THR A 1 101 ? 9.237 6.546 -14.102 1.00 59.84 101 THR A CA 1
ATOM 760 C C . THR A 1 101 ? 10.460 6.232 -14.940 1.00 59.84 101 THR A C 1
ATOM 762 O O . THR A 1 101 ? 11.128 7.134 -15.437 1.00 59.84 101 THR A O 1
ATOM 765 N N . VAL A 1 102 ? 10.789 4.947 -15.027 1.00 64.75 102 VAL A N 1
ATOM 766 C CA . VAL A 1 102 ? 11.793 4.463 -15.965 1.00 64.75 102 VAL A CA 1
ATOM 767 C C . VAL A 1 102 ? 11.092 4.322 -17.306 1.00 64.75 102 VAL A C 1
ATOM 769 O O . VAL A 1 102 ? 10.170 3.511 -17.442 1.00 64.75 102 VAL A O 1
ATOM 772 N N . ASP A 1 103 ? 11.509 5.128 -18.277 1.00 69.38 103 ASP A N 1
ATOM 773 C CA . ASP A 1 103 ? 11.114 4.897 -19.657 1.00 69.38 103 ASP A CA 1
ATOM 774 C C . ASP A 1 103 ? 11.691 3.555 -20.095 1.00 69.38 103 ASP A C 1
ATOM 776 O O . ASP A 1 103 ? 12.874 3.257 -19.911 1.00 69.38 103 ASP A O 1
ATOM 780 N N . LEU A 1 104 ? 10.819 2.700 -20.616 1.00 68.88 104 LEU A N 1
ATOM 781 C CA . LEU A 1 104 ? 11.250 1.430 -21.167 1.00 68.88 104 LEU A CA 1
ATOM 782 C C . LEU A 1 104 ? 12.059 1.725 -22.429 1.00 68.88 104 LEU A C 1
ATOM 784 O O . LEU A 1 104 ? 11.533 2.323 -23.365 1.00 68.88 104 LEU A O 1
ATOM 788 N N . ASP A 1 105 ? 13.319 1.292 -22.440 1.00 78.12 105 ASP A N 1
ATOM 789 C CA . ASP A 1 105 ? 14.188 1.404 -23.608 1.00 78.12 105 ASP A CA 1
ATOM 790 C C . ASP A 1 105 ? 13.526 0.712 -24.818 1.00 78.12 105 ASP A C 1
ATOM 792 O O . ASP A 1 105 ? 13.315 -0.508 -24.771 1.00 78.12 105 ASP A O 1
ATOM 796 N N . PRO A 1 106 ? 13.200 1.447 -25.901 1.00 78.25 106 PRO A N 1
ATOM 797 C CA . PRO A 1 106 ? 12.604 0.870 -27.102 1.00 78.25 106 PRO A CA 1
ATOM 798 C C . PRO A 1 106 ? 13.456 -0.241 -27.728 1.00 78.25 106 PRO A C 1
ATOM 800 O O . PRO A 1 106 ? 12.910 -1.122 -28.392 1.00 78.25 106 PRO A O 1
ATOM 803 N N . ALA A 1 107 ? 14.774 -0.261 -27.488 1.00 84.81 107 ALA A N 1
ATOM 804 C CA . ALA A 1 107 ? 15.650 -1.335 -27.950 1.00 84.81 107 ALA A CA 1
ATOM 805 C C . ALA A 1 107 ? 15.240 -2.711 -27.395 1.00 84.81 107 ALA A C 1
ATOM 807 O O . ALA A 1 107 ? 15.464 -3.730 -28.050 1.00 84.81 107 ALA A O 1
ATOM 808 N N . ARG A 1 108 ? 14.556 -2.761 -26.242 1.00 82.25 108 ARG A N 1
ATOM 809 C CA . ARG A 1 108 ? 14.007 -4.007 -25.682 1.00 82.25 108 ARG A CA 1
ATOM 810 C C . ARG A 1 108 ? 12.957 -4.657 -26.576 1.00 82.25 108 ARG A C 1
ATOM 812 O O . ARG A 1 108 ? 12.801 -5.871 -26.530 1.00 82.25 108 ARG A O 1
ATOM 819 N N . CYS A 1 109 ? 12.279 -3.890 -27.432 1.00 87.31 109 CYS A N 1
ATOM 820 C CA . CYS A 1 109 ? 11.311 -4.438 -28.380 1.00 87.31 109 CYS A CA 1
ATOM 821 C C . CYS A 1 109 ? 11.960 -5.346 -29.444 1.00 87.31 109 CYS A C 1
ATOM 823 O O . CYS A 1 109 ? 11.254 -6.120 -30.091 1.00 87.31 109 CYS A O 1
ATOM 825 N N . ALA A 1 110 ? 13.289 -5.294 -29.617 1.00 89.25 110 ALA A N 1
ATOM 826 C CA . ALA A 1 110 ? 14.020 -6.215 -30.487 1.00 89.25 110 ALA A CA 1
ATOM 827 C C . ALA A 1 110 ? 14.180 -7.622 -29.877 1.00 89.25 110 ALA A C 1
ATOM 829 O O . ALA A 1 110 ? 14.350 -8.595 -30.618 1.00 89.25 110 ALA A O 1
ATOM 830 N N . ASP A 1 111 ? 14.094 -7.755 -28.548 1.00 90.06 111 ASP A N 1
ATOM 831 C CA . ASP A 1 111 ? 14.160 -9.045 -27.865 1.00 90.06 111 ASP A CA 1
ATOM 832 C C . ASP A 1 111 ? 12.789 -9.734 -27.889 1.00 90.06 111 ASP A C 1
ATOM 834 O O . ASP A 1 111 ? 11.913 -9.528 -27.046 1.00 90.06 111 ASP A O 1
ATOM 838 N N . LYS A 1 112 ? 12.603 -10.602 -28.886 1.00 88.06 112 LYS A N 1
ATOM 839 C CA . LYS A 1 112 ? 11.361 -11.364 -29.051 1.00 88.06 112 LYS A CA 1
ATOM 840 C C . LYS A 1 112 ? 11.054 -12.259 -27.850 1.00 88.06 112 LYS A C 1
ATOM 842 O O . LYS A 1 112 ? 9.876 -12.489 -27.581 1.00 88.06 112 LYS A O 1
ATOM 847 N N . ALA A 1 113 ? 12.065 -12.779 -27.154 1.00 88.44 113 ALA A N 1
ATOM 848 C CA . ALA A 1 113 ? 11.846 -13.640 -25.997 1.00 88.44 113 ALA A CA 1
ATOM 849 C C . ALA A 1 113 ? 11.329 -12.822 -24.804 1.00 88.44 113 ALA A C 1
ATOM 851 O O . ALA A 1 113 ? 10.360 -13.241 -24.167 1.00 88.44 113 ALA A O 1
ATOM 852 N N . ASP A 1 114 ? 11.896 -11.633 -24.566 1.00 84.88 114 ASP A N 1
ATOM 853 C CA . ASP A 1 114 ? 11.417 -10.694 -23.538 1.00 84.88 114 ASP A CA 1
ATOM 854 C C . ASP A 1 114 ? 9.957 -10.291 -23.801 1.00 84.88 114 ASP A C 1
ATOM 856 O O . ASP A 1 114 ? 9.109 -10.404 -22.914 1.00 84.88 114 ASP A O 1
ATOM 860 N N . ILE A 1 115 ? 9.619 -9.922 -25.043 1.00 88.00 115 ILE A N 1
ATOM 861 C CA . ILE A 1 115 ? 8.248 -9.543 -25.423 1.00 88.00 115 ILE A CA 1
ATOM 862 C C . ILE A 1 115 ? 7.254 -10.689 -25.223 1.00 88.00 115 ILE A C 1
ATOM 864 O O . ILE A 1 115 ? 6.178 -10.475 -24.659 1.00 88.00 115 ILE A O 1
ATOM 868 N N . GLN A 1 116 ? 7.591 -11.906 -25.657 1.00 87.81 116 GLN A N 1
ATOM 869 C CA . GLN A 1 116 ? 6.706 -13.063 -25.494 1.00 87.81 116 GLN A CA 1
ATOM 870 C C . GLN A 1 116 ? 6.465 -13.389 -24.020 1.00 87.81 116 GLN A C 1
ATOM 872 O O . GLN A 1 116 ? 5.325 -13.631 -23.620 1.00 87.81 116 GLN A O 1
ATOM 877 N N . GLU A 1 117 ? 7.506 -13.332 -23.190 1.00 87.19 117 GLU A N 1
ATOM 878 C CA . GLU A 1 117 ? 7.365 -13.555 -21.754 1.00 87.19 117 GLU A CA 1
ATOM 879 C C . GLU A 1 117 ? 6.501 -12.470 -21.097 1.00 87.19 117 GLU A C 1
ATOM 881 O O . GLU A 1 117 ? 5.647 -12.769 -20.257 1.00 87.19 117 GLU A O 1
ATOM 886 N N . HIS A 1 118 ? 6.653 -11.215 -21.515 1.00 83.69 118 HIS A N 1
ATOM 887 C CA . HIS A 1 118 ? 5.857 -10.106 -20.999 1.00 83.69 118 HIS A CA 1
ATOM 888 C C . HIS A 1 118 ? 4.369 -10.243 -21.367 1.00 83.69 118 HIS A C 1
ATOM 890 O O . HIS A 1 118 ? 3.499 -10.075 -20.509 1.00 83.69 118 HIS A O 1
ATOM 896 N N . LEU A 1 119 ? 4.065 -10.614 -22.617 1.00 84.81 119 LEU A N 1
ATOM 897 C CA . LEU A 1 119 ? 2.699 -10.895 -23.073 1.00 84.81 119 LEU A CA 1
ATOM 898 C C . LEU A 1 119 ? 2.094 -12.095 -22.335 1.00 84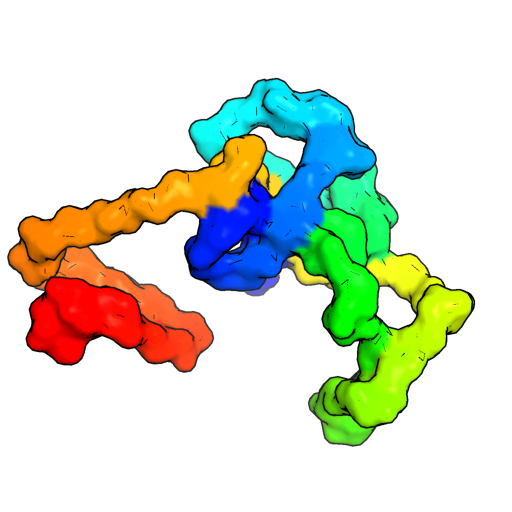.81 119 LEU A C 1
ATOM 900 O O . LEU A 1 119 ? 0.941 -12.035 -21.901 1.00 84.81 119 LEU A O 1
ATOM 904 N N . ARG A 1 120 ? 2.878 -13.161 -22.128 1.00 85.19 120 ARG A N 1
ATOM 905 C CA . ARG A 1 120 ? 2.455 -14.340 -21.363 1.00 85.19 120 ARG A CA 1
ATOM 906 C C . ARG A 1 120 ? 2.100 -13.972 -19.922 1.00 85.19 120 ARG A C 1
ATOM 908 O O . ARG A 1 120 ? 1.083 -14.437 -19.417 1.00 85.19 120 ARG A O 1
ATOM 915 N N . ARG A 1 121 ? 2.898 -13.126 -19.260 1.00 82.44 121 ARG A N 1
ATOM 916 C CA . ARG A 1 121 ? 2.614 -12.643 -17.894 1.00 82.44 121 ARG A CA 1
ATOM 917 C C . ARG A 1 121 ? 1.360 -11.779 -17.835 1.00 82.44 121 ARG A C 1
ATOM 919 O O . ARG A 1 121 ? 0.549 -11.975 -16.937 1.00 82.44 121 ARG A O 1
ATOM 926 N N . ALA A 1 122 ? 1.165 -10.882 -18.800 1.00 78.56 122 ALA A N 1
ATOM 927 C CA . ALA A 1 122 ? -0.046 -10.064 -18.874 1.00 78.56 122 ALA A CA 1
ATOM 928 C C . ALA A 1 122 ? -1.315 -10.917 -19.055 1.00 78.56 122 ALA A C 1
ATOM 930 O O . ALA A 1 122 ? -2.346 -10.642 -18.447 1.00 78.56 122 ALA A O 1
ATOM 931 N N . ALA A 1 123 ? -1.235 -12.011 -19.819 1.00 82.31 123 ALA A N 1
ATOM 932 C CA . ALA A 1 123 ? -2.352 -12.942 -19.969 1.00 82.31 123 ALA A CA 1
ATOM 933 C C . ALA A 1 123 ? -2.762 -13.613 -18.641 1.00 82.31 123 ALA A C 1
ATOM 935 O O . ALA A 1 123 ? -3.936 -13.923 -18.459 1.00 82.31 123 ALA A O 1
ATOM 936 N N . VAL A 1 124 ? -1.828 -13.799 -17.696 1.00 77.62 124 VAL A N 1
ATOM 937 C CA . VAL A 1 124 ? -2.118 -14.375 -16.367 1.00 77.62 124 VAL A CA 1
ATOM 938 C C . VAL A 1 124 ? -2.935 -13.418 -15.497 1.00 77.62 124 VAL A C 1
ATOM 940 O O . VAL A 1 124 ? -3.763 -13.874 -14.712 1.00 77.62 124 VAL A O 1
ATOM 943 N N . THR A 1 125 ? -2.728 -12.106 -15.625 1.00 70.62 125 THR A N 1
ATOM 944 C CA . THR A 1 125 ? -3.448 -11.108 -14.815 1.00 70.62 125 THR A CA 1
ATOM 945 C C . THR A 1 125 ? -4.799 -10.721 -15.416 1.00 70.62 125 THR A C 1
ATOM 947 O O . THR A 1 125 ? -5.607 -10.081 -14.748 1.00 70.62 125 THR A O 1
ATOM 950 N N . GLY A 1 126 ? -5.066 -11.098 -16.674 1.00 67.50 126 GLY A N 1
ATOM 951 C CA . GLY A 1 126 ? -6.253 -10.667 -17.418 1.00 67.50 126 GLY A CA 1
ATOM 952 C C . GLY A 1 126 ? -6.254 -9.169 -17.748 1.00 67.50 126 GLY A C 1
ATOM 953 O O . GLY A 1 126 ? -7.243 -8.658 -18.273 1.00 67.50 126 GLY A O 1
ATOM 954 N N . LEU A 1 127 ? -5.159 -8.458 -17.454 1.00 61.19 127 LEU A N 1
ATOM 955 C CA . LEU A 1 127 ? -5.004 -7.043 -17.761 1.00 61.19 127 LEU A CA 1
ATOM 956 C C . LEU A 1 127 ? -4.396 -6.882 -19.161 1.00 61.19 127 LEU A C 1
ATOM 958 O O . LEU A 1 127 ? -3.381 -7.511 -1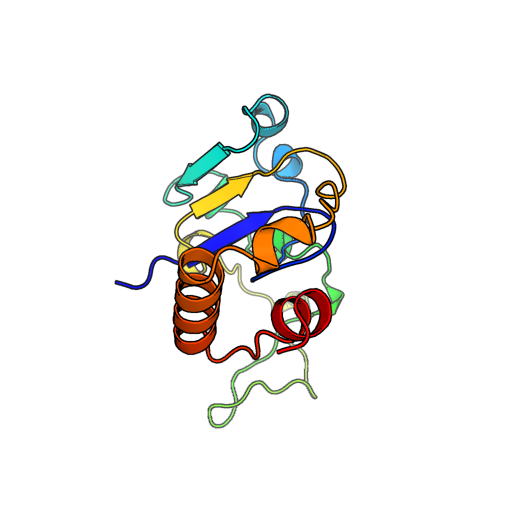9.474 1.00 61.19 127 LEU A O 1
ATOM 962 N N . PRO A 1 128 ? -4.972 -6.031 -20.025 1.00 66.06 128 PRO A N 1
ATOM 963 C CA . PRO A 1 128 ? -4.451 -5.846 -21.370 1.00 66.06 128 PRO A CA 1
ATOM 964 C C . PRO A 1 128 ? -3.070 -5.157 -21.327 1.00 66.06 128 PRO A C 1
ATOM 966 O O . PRO A 1 128 ? -2.925 -4.124 -20.664 1.00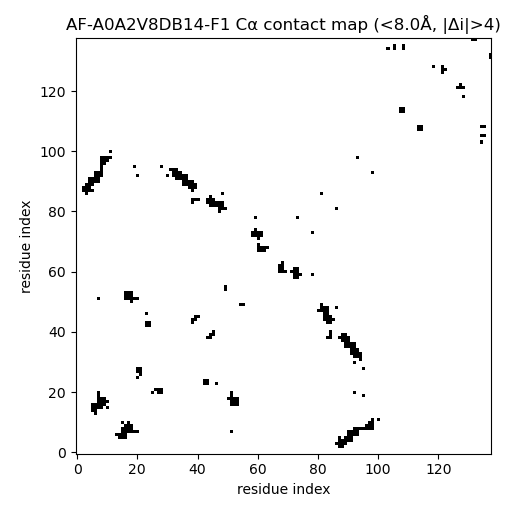 66.06 128 PRO A O 1
ATOM 969 N N . PRO A 1 129 ? -2.048 -5.660 -22.054 1.00 72.19 129 PRO A N 1
ATOM 970 C CA . PRO A 1 129 ? -0.686 -5.116 -22.034 1.00 72.19 129 PRO A CA 1
ATOM 971 C C . PRO A 1 129 ? -0.551 -3.850 -22.899 1.00 72.19 129 PRO A C 1
ATOM 973 O O . PRO A 1 129 ? 0.352 -3.734 -23.726 1.00 72.19 129 PRO A O 1
ATOM 976 N N . ASN A 1 130 ? -1.460 -2.887 -22.728 1.00 76.44 130 ASN A N 1
ATOM 977 C CA . ASN A 1 130 ? -1.606 -1.721 -23.605 1.00 76.44 130 ASN A CA 1
ATOM 978 C C . ASN A 1 130 ? -0.315 -0.902 -23.723 1.00 76.44 130 ASN A C 1
ATOM 980 O O . ASN A 1 130 ? 0.054 -0.501 -24.821 1.00 76.44 130 ASN A O 1
ATOM 984 N N . ARG A 1 131 ? 0.408 -0.704 -22.611 1.00 75.81 131 ARG A N 1
ATOM 985 C CA . ARG A 1 131 ? 1.660 0.068 -22.610 1.00 75.81 131 ARG A CA 1
ATOM 986 C C . ARG A 1 131 ? 2.779 -0.635 -23.386 1.00 75.81 131 ARG A C 1
ATOM 988 O O . ARG A 1 131 ? 3.505 0.031 -24.111 1.00 75.81 131 ARG A O 1
ATOM 995 N N . LEU A 1 132 ? 2.901 -1.960 -23.266 1.00 79.25 132 LEU A N 1
ATOM 996 C CA . LEU A 1 132 ? 3.898 -2.731 -24.017 1.00 79.25 132 LEU A CA 1
ATOM 997 C C . LEU A 1 132 ? 3.587 -2.715 -25.517 1.00 79.25 132 LEU A C 1
ATOM 999 O O . LEU A 1 132 ? 4.477 -2.480 -26.326 1.00 79.25 132 LEU A O 1
ATOM 1003 N N . LYS A 1 133 ? 2.313 -2.917 -25.875 1.00 81.62 133 LYS A N 1
ATOM 1004 C CA . LYS A 1 133 ? 1.851 -2.849 -27.266 1.00 81.62 133 LYS A CA 1
ATOM 1005 C C . LYS A 1 133 ? 2.110 -1.483 -27.891 1.00 81.62 133 LYS A C 1
ATOM 1007 O O . LYS A 1 133 ? 2.658 -1.408 -28.983 1.00 81.62 133 LYS A O 1
ATOM 1012 N N . GLN A 1 134 ? 1.791 -0.413 -27.163 1.00 81.38 134 GLN A N 1
ATOM 1013 C CA . GLN A 1 134 ? 2.056 0.958 -27.593 1.00 81.38 134 GLN A CA 1
ATOM 1014 C C . GLN A 1 134 ? 3.554 1.223 -27.789 1.00 81.38 134 GLN A C 1
ATOM 1016 O O . GLN A 1 134 ? 3.927 1.843 -28.779 1.00 81.38 134 GLN A O 1
ATOM 1021 N N . LEU A 1 135 ? 4.403 0.758 -26.867 1.00 83.06 135 LEU A N 1
ATOM 1022 C CA . LEU A 1 135 ? 5.851 0.957 -26.948 1.00 83.06 135 LEU A CA 1
ATOM 1023 C C . LEU A 1 135 ? 6.481 0.193 -28.123 1.00 83.06 135 LEU A C 1
ATOM 1025 O O . LEU A 1 135 ? 7.354 0.729 -28.797 1.00 83.06 135 LEU A O 1
ATOM 1029 N N . CYS A 1 136 ? 6.045 -1.047 -28.359 1.00 85.81 136 CYS A N 1
ATOM 1030 C CA . CYS A 1 136 ? 6.675 -1.953 -29.320 1.00 85.81 136 CYS A CA 1
ATOM 1031 C C . CYS A 1 136 ? 5.945 -2.082 -30.667 1.00 85.81 136 CYS A C 1
ATOM 1033 O O . CYS A 1 136 ? 6.398 -2.845 -31.517 1.00 85.81 136 CYS A O 1
ATOM 1035 N N . GLY A 1 137 ? 4.835 -1.366 -30.874 1.00 84.56 137 GLY A N 1
ATOM 1036 C CA . GLY A 1 137 ? 4.060 -1.408 -32.121 1.00 84.56 137 GLY A CA 1
ATOM 1037 C C . GLY A 1 137 ? 3.394 -2.763 -32.398 1.00 84.56 137 GLY A C 1
ATOM 1038 O O . GLY A 1 137 ? 3.399 -3.212 -33.543 1.00 84.56 137 GLY A O 1
ATOM 1039 N N . LEU A 1 138 ? 2.870 -3.418 -31.352 1.00 79.06 138 LEU A N 1
ATOM 1040 C CA . LEU A 1 138 ? 2.272 -4.768 -31.388 1.00 79.06 138 LEU A CA 1
ATOM 1041 C C . LEU A 1 138 ? 0.738 -4.767 -31.368 1.00 79.06 138 LEU A C 1
ATOM 1043 O O . LEU A 1 138 ? 0.145 -3.910 -30.673 1.00 79.06 138 LEU A O 1
#

pLDDT: mean 79.15, std 14.11, range [32.81, 95.5]

Mean predicted aligned error: 9.38 Å

Radius of gyration: 18.12 Å; Cα contacts (8 Å, |Δi|>4): 184; chains: 1; bounding box: 43×30×46 Å

Solvent-accessible surface area (backbone atoms only — not comparable to full-atom values): 8344 Å² total; per-residue (Å²): 132,88,82,39,69,40,37,32,34,38,76,94,72,79,71,67,19,49,35,66,63,37,81,69,40,64,70,54,74,74,55,62,74,71,36,77,43,74,16,70,94,34,65,65,10,65,34,46,42,62,67,39,54,60,49,77,85,80,58,46,58,50,73,54,97,92,35,78,36,79,90,60,57,54,55,78,91,74,62,71,88,49,36,23,44,82,74,31,52,28,40,36,42,62,51,86,57,58,48,80,83,73,78,77,64,66,73,56,61,72,38,61,67,60,51,51,52,51,54,55,54,29,62,73,72,72,49,80,60,57,69,60,26,68,69,58,77,100

Secondary structure (DSSP, 8-state):
----EEEEEESSSSSEE---GGGT-GGGGG--SSEEEE-TTSHHHHSBTHHHH--GGG----EETTEE--SSPPPGGGPPP-BGGGT-SEEEEEEEEEPP--PPPGGGGG-HHHHHHHHHHHHHHT---HHHHHHHT-

Sequence (138 aa):
RTHRVVAVTAGHGETRVTADVALLQPDAAFWPVPSIAIVRGTVLGAADFTAYYGSEAMGRFAIRDGKPDFTAPIARDQWRTLRAEGQFDAVLYAGKGPSPTVDLDPARCADKADIQEHLRRAAVTGLPPNRLKQLCGL

Foldseek 3Di:
DDAFEEEAFADDDPNYFPADVCVQPVCLLVDPAWDKDFQPPHSQQQAQPVNRNVDCVVAAFDQDPNHTDPVDGDDPVRDDRDGNVNVGGMYIYRHPHHDPPDDDDLVCLVVPVSLVVVCVVCVVVVHDPVVSCVSNVD